Protein AF-A0A6G1YZN6-F1 (afdb_monomer)

Secondary structure (DSSP, 8-state):
------HHHHHHHHHHHHHHHHHHHHHHTHHHHHTGGGT----TTHHHHHHHHHHHHHHHHS---HHHHHHHHHHHHHHHHHHHHHHHHTTGGG-HHHHHHHHHHHHHHHHHHT-HHHHHHHHHHHT--

Foldseek 3Di:
DPPPPDPVVVVVVVVLLVLQLVLQLLLCVLCCLQQVLVVDNDDPCPSSVVSVVVSVVCCVVDPRDVLVSVLSNLLSVQLCVQQVCQCVVVVCSNPNVSSVVSSCCSNVVSNCVSDVVNVVVVVVVVVVD

pLDDT: mean 87.93, std 10.33, range [40.03, 96.44]

Sequence (129 aa):
MPSLDSPVQQVGDFVVVALLFFGLLPVF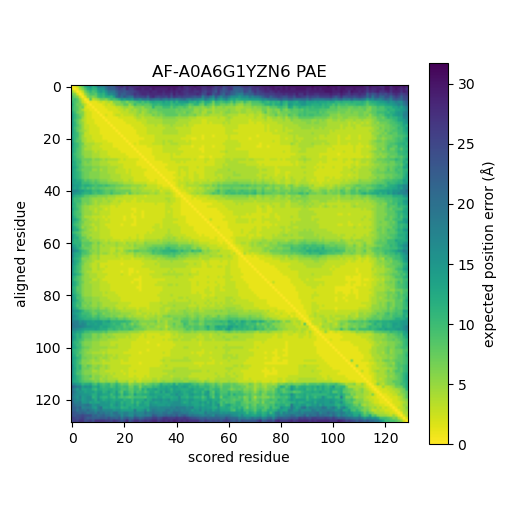APLDVLLPLFGYDAPWWLGYVLTGVAGVVLTWVRPLRLRLVVRVWLVGLVTTLVFVTLLVFFELEENVVGIVLAWVLGVGLGSALAYPPLWKAAESRLRVE

Radius of gyration: 17.84 Å; Cα contacts (8 Å, |Δi|>4): 113; chains: 1; bounding box: 56×32×52 Å

Organism: NCBI:txid2666142

Solvent-accessible surface area (backbone atoms only — not comparable to full-atom values): 7028 Å² total; per-residue (Å²): 129,87,74,80,70,53,72,68,54,55,51,50,53,49,50,53,52,50,48,40,40,63,17,39,37,46,69,44,52,62,49,75,65,51,38,50,79,73,76,37,84,74,60,93,57,51,49,57,52,52,24,50,51,52,49,54,52,47,50,73,78,37,80,88,41,72,70,55,37,55,30,40,33,45,19,15,53,37,16,44,53,42,30,53,49,46,39,68,77,63,68,25,85,84,35,66,68,53,46,52,47,30,47,52,48,9,46,48,52,12,47,53,75,50,32,64,70,55,54,54,52,52,52,60,57,67,74,75,112

Mean predicted aligned error: 6.28 Å

Structure (mmCIF, N/CA/C/O backbone):
data_AF-A0A6G1YZN6-F1
#
_entry.id   AF-A0A6G1YZN6-F1
#
loop_
_atom_site.group_PDB
_atom_site.id
_atom_site.type_symbol
_atom_site.label_atom_id
_atom_site.label_alt_id
_atom_site.label_comp_id
_atom_site.label_asym_id
_atom_site.label_entity_id
_atom_site.label_seq_id
_atom_site.pdbx_PDB_ins_code
_atom_site.Cartn_x
_atom_site.Cartn_y
_atom_site.Cartn_z
_atom_site.occupancy
_atom_site.B_iso_or_equiv
_atom_site.auth_seq_id
_atom_site.auth_comp_id
_atom_site.auth_asym_id
_atom_site.auth_atom_id
_atom_site.pdbx_PDB_model_num
ATOM 1 N N . MET A 1 1 ? -35.492 5.822 13.508 1.00 40.03 1 MET A N 1
ATOM 2 C CA . MET A 1 1 ? -34.980 7.129 13.047 1.00 40.03 1 MET A CA 1
ATOM 3 C C . MET A 1 1 ? -33.473 6.991 12.952 1.00 40.03 1 MET A C 1
ATOM 5 O O . MET A 1 1 ? -32.915 6.501 13.929 1.00 40.03 1 MET A O 1
ATOM 9 N N . PRO A 1 2 ? -32.826 7.298 11.815 1.00 47.31 2 PRO A N 1
ATOM 10 C CA . PRO A 1 2 ? -31.370 7.296 11.772 1.00 47.31 2 PRO A CA 1
ATOM 11 C C . PRO A 1 2 ? -30.909 8.369 12.758 1.00 47.31 2 PRO A C 1
ATOM 13 O O . PRO A 1 2 ? -31.337 9.519 12.646 1.00 47.31 2 PRO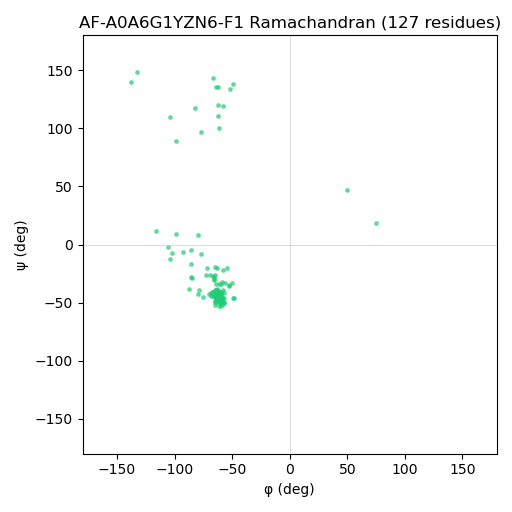 A O 1
ATOM 16 N N . SER A 1 3 ? -30.139 7.991 13.779 1.00 58.09 3 SER A N 1
ATOM 17 C CA . SER A 1 3 ? -29.461 8.975 14.613 1.00 58.09 3 SER A CA 1
ATOM 18 C C . SER A 1 3 ? -28.584 9.792 13.679 1.00 58.09 3 SER A C 1
ATOM 20 O O . SER A 1 3 ? -27.746 9.231 12.980 1.00 58.09 3 SER A O 1
ATOM 22 N N . LEU A 1 4 ? -28.822 11.098 13.601 1.00 57.69 4 LEU A N 1
ATOM 23 C CA . LEU A 1 4 ? -27.866 12.002 12.982 1.00 57.69 4 LEU A CA 1
ATOM 24 C C . LEU A 1 4 ? -26.600 11.886 13.827 1.00 57.69 4 LEU A C 1
ATOM 26 O O . LEU A 1 4 ? -26.564 12.402 14.945 1.00 57.69 4 LEU A O 1
ATOM 30 N N . ASP A 1 5 ? -25.624 11.117 13.347 1.00 64.25 5 ASP A N 1
ATOM 31 C CA . ASP A 1 5 ? -24.348 10.967 14.030 1.00 64.25 5 ASP A CA 1
ATOM 32 C C . ASP A 1 5 ? -23.797 12.364 14.309 1.00 64.25 5 ASP A C 1
ATOM 34 O O . ASP A 1 5 ? -23.843 13.245 13.442 1.00 64.25 5 ASP A O 1
ATOM 38 N N . SER A 1 6 ? -23.322 12.576 15.539 1.00 82.56 6 SER A N 1
ATOM 39 C CA . SER A 1 6 ? -22.761 13.858 15.963 1.00 82.56 6 SER A CA 1
ATOM 40 C C .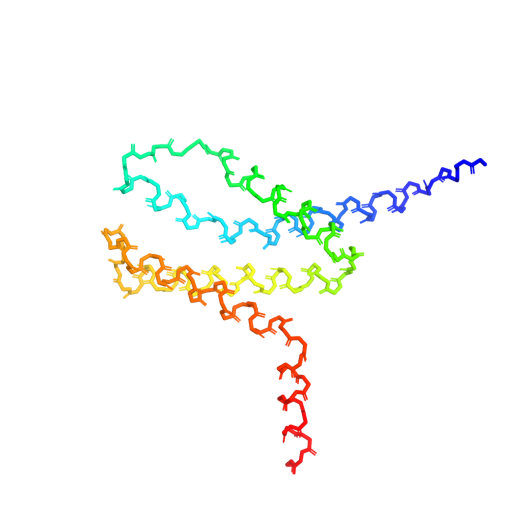 SER A 1 6 ? -21.738 14.338 14.922 1.00 82.56 6 SER A C 1
ATOM 42 O O . SER A 1 6 ? -20.932 13.525 14.464 1.00 82.56 6 SER A O 1
ATOM 44 N N . PRO A 1 7 ? -21.698 15.635 14.562 1.00 83.12 7 PRO A N 1
ATOM 45 C CA . PRO A 1 7 ? -20.710 16.168 13.620 1.00 83.12 7 PRO A CA 1
ATOM 46 C C . PRO A 1 7 ? -19.269 15.761 13.966 1.00 83.12 7 PRO A C 1
ATOM 48 O O . PRO A 1 7 ? -18.455 15.508 13.085 1.00 83.12 7 PRO A O 1
ATOM 51 N N . VAL A 1 8 ? -18.970 15.623 15.262 1.00 82.50 8 VAL A N 1
ATOM 52 C CA . VAL A 1 8 ? -17.670 15.165 15.773 1.00 82.50 8 VAL A CA 1
ATOM 53 C C . VAL A 1 8 ? -17.360 13.726 15.351 1.00 82.50 8 VAL A C 1
ATOM 55 O O . VAL A 1 8 ? -16.222 13.416 15.008 1.00 82.50 8 VAL A O 1
ATOM 58 N N . GLN A 1 9 ? -18.364 12.850 15.350 1.00 82.06 9 GLN A N 1
ATOM 59 C CA . GLN A 1 9 ? -18.218 11.455 14.944 1.00 82.06 9 GLN A CA 1
ATOM 60 C C . GLN A 1 9 ? -17.981 11.344 13.435 1.00 82.06 9 GLN A C 1
ATOM 62 O O . GLN A 1 9 ? -17.059 10.650 13.022 1.00 82.06 9 GLN A O 1
ATOM 67 N N . GLN A 1 10 ? -18.713 12.118 12.626 1.00 85.25 10 GLN A N 1
ATOM 68 C CA . GLN A 1 10 ? -18.512 12.163 11.171 1.00 85.25 10 GLN A CA 1
ATOM 69 C C . GLN A 1 10 ? -17.108 12.662 10.797 1.00 85.25 10 GLN A C 1
ATOM 71 O O . GLN A 1 10 ? -16.453 12.091 9.926 1.00 85.25 10 GLN A O 1
A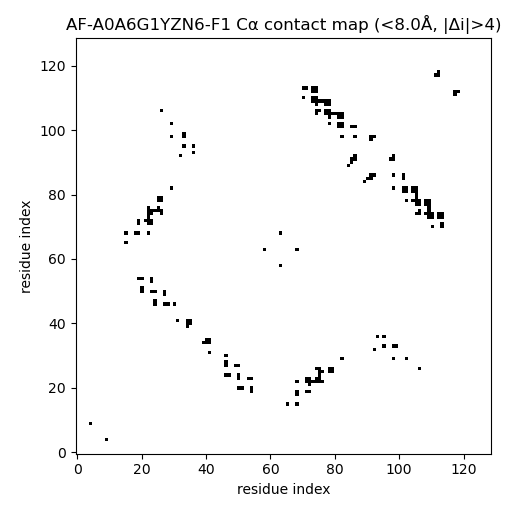TOM 76 N N . VAL A 1 11 ? -16.616 13.701 11.483 1.00 88.12 11 VAL A N 1
ATOM 77 C CA . VAL A 1 11 ? -15.242 14.197 11.301 1.00 88.12 11 VAL A CA 1
ATOM 78 C C . VAL A 1 11 ? -14.223 13.139 11.725 1.00 88.12 11 VAL A C 1
ATOM 80 O O . VAL A 1 11 ? -13.242 12.922 11.018 1.00 88.12 11 VAL A O 1
ATOM 83 N N . GLY A 1 12 ? -14.456 12.450 12.846 1.00 86.25 12 GLY A N 1
ATOM 84 C CA . GLY A 1 12 ? -13.603 11.353 13.302 1.00 86.25 12 GLY A CA 1
ATOM 85 C C . GLY A 1 12 ? -13.502 10.226 12.274 1.00 86.25 12 GLY A C 1
ATOM 86 O O . GLY A 1 12 ? -12.397 9.825 11.909 1.00 86.25 12 GLY A O 1
ATOM 87 N N . ASP A 1 13 ? -14.636 9.768 11.750 1.00 87.44 13 ASP A N 1
ATOM 88 C CA . ASP A 1 13 ? -14.688 8.706 10.744 1.00 87.44 13 ASP A CA 1
ATOM 89 C C . ASP A 1 13 ? -14.003 9.132 9.441 1.00 87.44 13 ASP A C 1
ATOM 91 O O . ASP 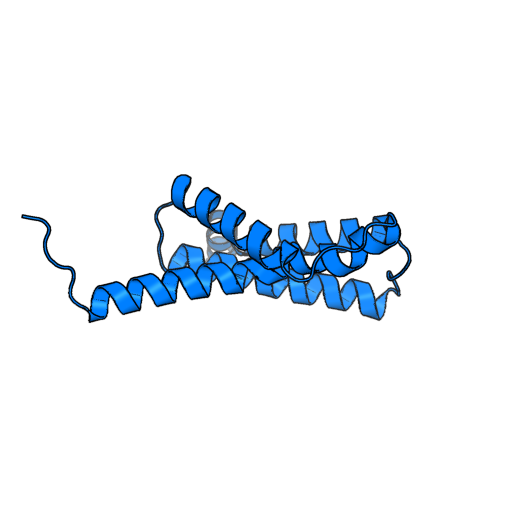A 1 13 ? -13.205 8.376 8.880 1.00 87.44 13 ASP A O 1
ATOM 95 N N . PHE A 1 14 ? -14.220 10.377 9.006 1.00 88.50 14 PHE A N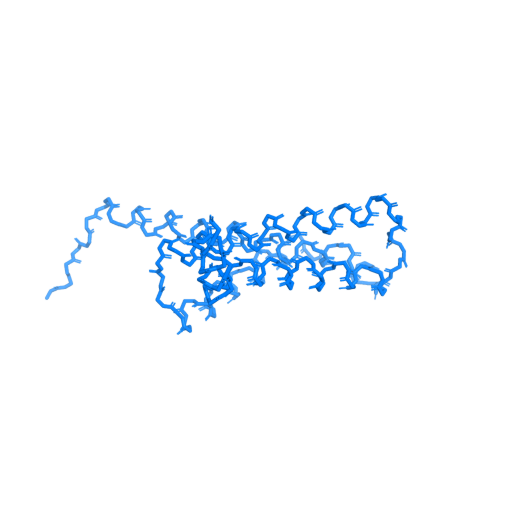 1
ATOM 96 C CA . PHE A 1 14 ? -13.524 10.946 7.855 1.00 88.50 14 PHE A CA 1
ATOM 97 C C . PHE A 1 14 ? -12.002 10.952 8.046 1.00 88.50 14 PHE A C 1
ATOM 99 O O . PHE A 1 14 ? -11.271 10.525 7.154 1.00 88.50 14 PHE A O 1
ATOM 106 N N . VAL A 1 15 ? -11.510 11.376 9.214 1.00 91.00 15 VAL A N 1
ATOM 107 C CA . VAL A 1 15 ? -10.072 11.379 9.522 1.00 91.00 15 VAL A CA 1
ATOM 108 C C . VAL A 1 15 ? -9.500 9.963 9.487 1.00 91.00 15 VAL A C 1
ATOM 110 O O . VAL A 1 15 ? -8.427 9.754 8.927 1.00 91.00 15 VAL A O 1
ATOM 113 N N . VAL A 1 16 ? -10.206 8.967 10.028 1.00 90.75 16 VAL A N 1
ATOM 114 C CA . VAL A 1 16 ? -9.754 7.565 10.000 1.00 90.75 16 VAL A CA 1
ATOM 115 C C . VAL A 1 16 ? -9.675 7.042 8.563 1.00 90.75 16 VAL A C 1
ATOM 117 O O . VAL A 1 16 ? -8.702 6.371 8.214 1.00 90.75 16 VAL A O 1
ATOM 120 N N . VAL A 1 17 ? -10.655 7.370 7.717 1.00 91.56 17 VAL A N 1
ATOM 121 C CA . VAL A 1 17 ? -10.646 7.010 6.291 1.00 91.56 17 VAL A CA 1
ATOM 122 C C . VAL A 1 17 ? -9.508 7.715 5.550 1.00 91.56 17 VAL A C 1
ATOM 124 O O . VAL A 1 17 ? -8.782 7.067 4.798 1.00 91.56 17 VAL A O 1
ATOM 127 N N . ALA A 1 18 ? -9.295 9.007 5.800 1.00 93.25 18 ALA A N 1
ATOM 128 C CA . ALA A 1 18 ? -8.192 9.760 5.216 1.00 93.25 18 ALA A CA 1
ATOM 129 C C . ALA A 1 18 ? -6.837 9.165 5.625 1.00 93.25 18 ALA A C 1
ATOM 131 O O . ALA A 1 18 ? -5.980 8.929 4.778 1.00 93.25 18 ALA A O 1
ATOM 132 N N . LEU A 1 19 ? -6.652 8.838 6.905 1.00 93.56 19 LEU A N 1
ATOM 133 C CA . LEU A 1 19 ? -5.436 8.185 7.385 1.00 93.56 19 LEU A CA 1
ATOM 134 C C . LEU A 1 19 ? -5.233 6.814 6.740 1.00 93.56 19 LEU A C 1
ATOM 136 O O . LEU A 1 19 ? -4.107 6.489 6.376 1.00 93.56 19 LEU A O 1
ATOM 140 N N . LEU A 1 20 ? -6.289 6.012 6.579 1.00 93.31 20 LEU A N 1
ATOM 141 C CA . LEU A 1 20 ? -6.199 4.736 5.867 1.00 93.31 20 LEU A CA 1
ATOM 142 C C . LEU A 1 20 ? -5.723 4.947 4.423 1.00 93.31 20 LEU A C 1
ATOM 144 O O . LEU A 1 20 ? -4.820 4.248 3.969 1.00 93.31 20 LEU A O 1
ATOM 148 N N . PHE A 1 21 ? -6.312 5.921 3.730 1.00 94.50 21 PHE A N 1
ATOM 149 C CA . PHE A 1 21 ? -5.972 6.271 2.357 1.00 94.50 21 PHE A CA 1
ATOM 150 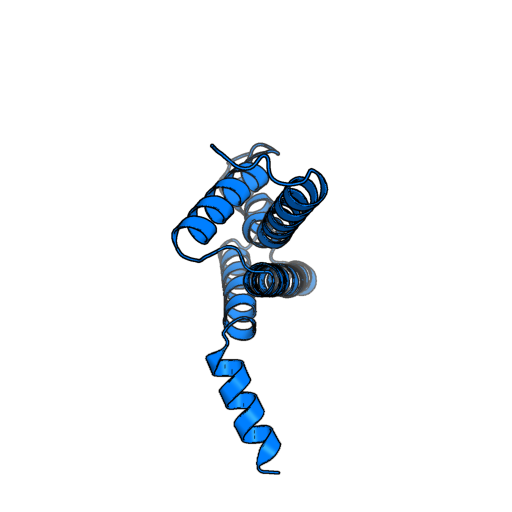C C . PHE A 1 21 ? -4.502 6.693 2.232 1.00 94.50 21 PHE A C 1
ATOM 152 O O . PHE A 1 21 ? -3.746 6.097 1.470 1.00 94.50 21 PHE A O 1
ATOM 159 N N . PHE A 1 22 ? -4.055 7.653 3.044 1.00 93.50 22 PHE A N 1
ATOM 160 C CA . PHE A 1 22 ? -2.667 8.116 3.012 1.00 93.50 22 PHE A CA 1
ATOM 161 C C . PHE A 1 22 ? -1.662 7.030 3.407 1.00 93.50 22 PHE A C 1
ATOM 163 O O . PHE A 1 22 ? -0.577 6.981 2.839 1.00 93.50 22 PHE A O 1
ATOM 170 N N . GLY A 1 23 ? -2.021 6.129 4.326 1.00 92.75 23 GLY A N 1
ATOM 171 C CA . GLY A 1 23 ? -1.161 5.004 4.697 1.00 92.75 23 GLY A CA 1
ATOM 172 C C . GLY A 1 23 ? -1.004 3.955 3.587 1.00 92.75 23 GLY A C 1
ATOM 173 O O . GLY A 1 23 ? 0.008 3.261 3.551 1.00 92.75 23 GLY A O 1
ATOM 174 N N . LEU A 1 24 ? -1.980 3.838 2.680 1.00 95.06 24 LEU A N 1
ATOM 175 C CA . LEU A 1 24 ? -1.950 2.907 1.547 1.00 95.06 24 LEU A CA 1
ATOM 176 C C . LEU A 1 24 ? -1.229 3.466 0.319 1.00 95.06 24 LEU A C 1
ATOM 178 O O . LEU A 1 24 ? -0.682 2.680 -0.446 1.00 95.06 24 LEU A O 1
ATOM 182 N N . LEU A 1 25 ? -1.200 4.787 0.125 1.00 95.25 25 LEU A N 1
ATOM 183 C CA . LEU A 1 25 ? -0.562 5.399 -1.049 1.00 95.25 25 LEU A CA 1
ATOM 184 C C . LEU A 1 25 ? 0.862 4.889 -1.330 1.00 95.25 25 LEU A C 1
ATOM 186 O O . LEU A 1 25 ? 1.136 4.517 -2.473 1.00 95.25 25 LEU A O 1
ATOM 190 N N . PRO A 1 26 ? 1.761 4.786 -0.330 1.00 94.12 26 PRO A N 1
ATOM 191 C CA . PRO A 1 26 ? 3.120 4.317 -0.576 1.00 94.12 26 PRO A CA 1
ATOM 192 C C . PRO A 1 26 ? 3.208 2.874 -1.075 1.00 94.12 26 PRO A C 1
ATOM 194 O O . PRO A 1 26 ? 4.202 2.500 -1.687 1.00 94.12 26 PRO A O 1
ATOM 197 N N . VAL A 1 27 ? 2.170 2.061 -0.852 1.00 95.50 27 VAL A N 1
ATOM 198 C CA . VAL A 1 27 ? 2.099 0.691 -1.378 1.00 95.50 27 VAL A CA 1
ATOM 199 C C . VAL A 1 27 ? 2.008 0.695 -2.902 1.00 95.50 27 VAL A C 1
ATOM 201 O O . VAL A 1 27 ? 2.476 -0.248 -3.529 1.00 95.50 27 VAL A O 1
ATOM 204 N N . PHE A 1 28 ? 1.444 1.745 -3.501 1.00 95.50 28 PHE A N 1
ATOM 205 C CA . PHE A 1 28 ? 1.262 1.859 -4.949 1.00 95.50 28 PHE A CA 1
ATOM 206 C C . PHE A 1 28 ? 2.264 2.800 -5.624 1.00 95.50 28 PHE A C 1
ATOM 208 O O . PHE A 1 28 ? 2.395 2.735 -6.840 1.00 95.50 28 PHE A O 1
ATOM 215 N N . ALA A 1 29 ? 3.009 3.609 -4.864 1.00 90.81 29 ALA A N 1
ATOM 216 C CA . ALA A 1 29 ? 4.034 4.516 -5.393 1.00 90.81 29 ALA A CA 1
ATOM 217 C C . ALA A 1 29 ? 5.081 3.844 -6.318 1.00 90.81 29 ALA A C 1
ATOM 219 O O . ALA A 1 29 ? 5.473 4.462 -7.304 1.00 90.81 29 ALA A O 1
ATOM 220 N N . PRO A 1 30 ? 5.504 2.579 -6.103 1.00 91.69 30 PRO A N 1
ATOM 221 C CA . PRO A 1 30 ? 6.407 1.892 -7.034 1.00 91.69 30 PRO A CA 1
ATOM 222 C C . PRO A 1 30 ? 5.888 1.764 -8.473 1.00 91.69 30 PRO A C 1
ATOM 224 O O . PRO A 1 30 ? 6.687 1.606 -9.395 1.00 91.69 30 PRO A O 1
ATOM 227 N N . LEU A 1 31 ? 4.571 1.848 -8.693 1.00 92.00 31 LEU A N 1
ATOM 228 C CA . LEU A 1 31 ? 3.985 1.807 -10.035 1.00 92.00 31 LEU A CA 1
ATOM 229 C C . LEU A 1 31 ? 4.372 3.018 -10.883 1.00 92.00 31 LEU A C 1
ATOM 231 O O . LEU A 1 31 ? 4.501 2.869 -12.096 1.00 92.00 31 LEU A O 1
ATOM 235 N N . ASP A 1 32 ? 4.614 4.172 -10.260 1.00 90.56 32 ASP A N 1
ATOM 236 C CA . ASP A 1 32 ? 5.022 5.390 -10.966 1.00 90.56 32 ASP A CA 1
ATOM 237 C C . ASP A 1 32 ? 6.416 5.235 -11.596 1.00 90.56 32 ASP A C 1
ATOM 239 O O . ASP A 1 32 ? 6.706 5.848 -12.618 1.00 90.56 32 ASP A O 1
ATOM 243 N N . VAL A 1 33 ? 7.262 4.373 -11.021 1.00 90.25 33 VAL A N 1
ATOM 244 C CA . VAL A 1 33 ? 8.583 4.020 -11.570 1.00 90.25 33 VAL A CA 1
ATOM 245 C C . VAL A 1 33 ? 8.474 2.862 -12.563 1.00 90.25 33 VAL A C 1
ATOM 247 O O . VAL A 1 33 ? 9.157 2.831 -13.581 1.00 90.25 33 VAL A O 1
ATOM 250 N N . LEU A 1 34 ? 7.607 1.892 -12.273 1.00 92.00 34 LEU A N 1
ATOM 251 C CA . LEU A 1 34 ? 7.540 0.635 -13.010 1.00 92.00 34 LEU A CA 1
ATOM 252 C C . LEU A 1 34 ? 6.789 0.750 -14.343 1.00 92.00 34 LEU A C 1
ATOM 254 O O . LEU A 1 34 ? 7.231 0.176 -15.333 1.00 92.00 34 LEU A O 1
ATOM 258 N N . LEU A 1 35 ? 5.659 1.462 -14.392 1.00 93.19 35 LEU A N 1
ATOM 259 C CA . LEU A 1 35 ? 4.819 1.553 -15.595 1.00 93.19 35 LEU A CA 1
ATOM 260 C C . LEU A 1 35 ? 5.525 2.217 -16.799 1.00 93.19 35 LEU A C 1
ATOM 262 O O . LEU A 1 35 ? 5.405 1.668 -17.902 1.00 93.19 35 LEU A O 1
ATOM 266 N N . PRO A 1 36 ? 6.327 3.288 -16.624 1.00 92.88 36 PRO A N 1
ATOM 267 C CA . PRO A 1 36 ? 7.092 3.880 -17.723 1.00 92.88 36 PRO A CA 1
ATOM 268 C C . PRO A 1 36 ? 8.065 2.905 -18.400 1.00 92.88 36 PRO A C 1
ATOM 270 O O . PRO A 1 36 ? 8.234 2.955 -19.617 1.00 92.88 36 PRO A O 1
ATOM 273 N N . LEU A 1 37 ? 8.639 1.951 -17.655 1.00 91.50 37 LEU A N 1
ATOM 274 C CA . LEU A 1 37 ? 9.540 0.927 -18.209 1.00 91.50 37 LEU A CA 1
ATOM 275 C C . LEU A 1 37 ? 8.835 -0.029 -19.186 1.00 91.50 37 LEU A C 1
ATOM 277 O O . LEU A 1 37 ? 9.485 -0.673 -20.007 1.00 91.50 37 LEU A O 1
ATOM 281 N N . PHE A 1 38 ? 7.503 -0.105 -19.130 1.00 91.81 38 PHE A N 1
ATOM 282 C CA . PHE A 1 38 ? 6.673 -0.862 -20.069 1.00 91.81 38 PHE A CA 1
ATOM 283 C C . PHE A 1 38 ? 6.060 0.015 -21.172 1.00 91.81 38 PHE A C 1
ATOM 285 O O . PHE A 1 38 ? 5.201 -0.459 -21.917 1.00 91.81 38 PHE A O 1
ATOM 292 N N . GLY A 1 39 ? 6.471 1.283 -21.279 1.00 91.94 39 GLY A N 1
ATOM 293 C CA . GLY A 1 39 ? 5.917 2.245 -22.234 1.00 91.94 39 GLY A CA 1
ATOM 294 C C . GLY A 1 39 ? 4.529 2.770 -21.854 1.00 91.94 39 GLY A C 1
ATOM 295 O O . GLY A 1 39 ? 3.816 3.275 -22.720 1.00 91.94 39 GLY A O 1
ATOM 296 N N . TYR A 1 40 ? 4.127 2.633 -20.587 1.00 91.62 40 TYR A N 1
ATOM 297 C CA . TYR A 1 40 ? 2.869 3.174 -20.080 1.00 91.62 40 TYR A CA 1
ATOM 298 C C . TYR A 1 40 ? 3.118 4.431 -19.250 1.00 91.62 40 TYR A C 1
ATOM 300 O O . TYR A 1 40 ? 3.582 4.353 -18.113 1.00 91.62 40 TYR A O 1
ATOM 308 N N . ASP A 1 41 ? 2.709 5.580 -19.783 1.00 87.88 41 ASP A N 1
ATOM 309 C CA . ASP A 1 41 ? 2.629 6.818 -19.011 1.00 87.88 41 ASP A CA 1
ATOM 310 C C . ASP A 1 41 ? 1.381 6.784 -18.127 1.00 87.88 41 ASP A C 1
ATOM 312 O O . ASP A 1 41 ? 0.253 7.043 -18.560 1.00 87.88 41 ASP A O 1
ATOM 316 N N . ALA A 1 42 ? 1.584 6.402 -16.869 1.00 84.44 42 ALA A N 1
ATOM 317 C CA . ALA A 1 42 ? 0.517 6.341 -15.888 1.00 84.44 42 ALA A CA 1
ATOM 318 C C . ALA A 1 42 ? -0.052 7.747 -15.621 1.00 84.44 42 ALA A C 1
ATOM 320 O O . ALA A 1 42 ? 0.707 8.699 -15.420 1.00 84.44 42 ALA A O 1
ATOM 321 N N . PRO A 1 43 ? -1.385 7.914 -15.568 1.00 91.75 43 PRO A N 1
ATOM 322 C CA . PRO A 1 43 ? -1.952 9.189 -15.172 1.00 91.75 43 PRO A CA 1
ATOM 323 C C . PRO A 1 43 ? -1.636 9.463 -13.697 1.00 91.75 43 PRO A C 1
ATOM 325 O O . PRO A 1 43 ? -1.730 8.564 -12.862 1.00 91.75 43 PRO A O 1
ATOM 328 N N . TRP A 1 44 ? -1.371 10.729 -13.361 1.00 89.00 44 TRP A N 1
ATOM 329 C CA . TRP A 1 44 ? -1.016 11.175 -12.002 1.00 89.00 44 TRP A CA 1
ATOM 330 C C . TRP A 1 44 ? -2.026 10.763 -10.915 1.00 89.00 44 TRP A C 1
ATOM 332 O O . TRP A 1 44 ? -1.703 10.750 -9.730 1.00 89.00 44 TRP A O 1
ATOM 342 N N . TRP A 1 45 ? -3.263 10.436 -11.302 1.00 92.00 45 TRP A N 1
ATOM 343 C CA . TRP A 1 45 ? -4.326 10.024 -10.390 1.00 92.00 45 TRP A CA 1
ATOM 344 C C . TRP A 1 45 ? -4.441 8.508 -10.171 1.00 92.00 45 TRP A C 1
ATOM 346 O O . TRP A 1 45 ? -5.231 8.081 -9.325 1.00 92.00 45 TRP A O 1
ATOM 356 N N . LEU A 1 46 ? -3.676 7.682 -10.896 1.00 92.88 46 LEU A N 1
ATOM 357 C CA . LEU A 1 46 ? -3.785 6.220 -10.837 1.00 92.88 46 LEU A CA 1
ATOM 358 C C . LEU A 1 46 ? -3.552 5.687 -9.419 1.00 92.88 46 LEU A C 1
ATOM 360 O O . LEU A 1 46 ? -4.359 4.902 -8.917 1.00 92.88 46 LEU A O 1
ATOM 364 N N . GLY A 1 47 ? -2.500 6.163 -8.745 1.00 92.44 47 GLY A N 1
ATOM 365 C CA . GLY A 1 47 ? -2.184 5.771 -7.371 1.00 92.44 47 GLY A CA 1
ATOM 366 C C . GLY A 1 47 ? -3.321 6.071 -6.389 1.00 92.44 47 GLY A C 1
ATOM 367 O O . GLY A 1 47 ? -3.647 5.230 -5.549 1.00 92.44 47 GLY A O 1
ATOM 368 N N . TYR A 1 48 ? -4.001 7.214 -6.535 1.00 94.25 48 TYR A N 1
ATOM 369 C CA . TYR A 1 48 ? -5.162 7.570 -5.709 1.00 94.25 48 TYR A CA 1
ATOM 370 C C . TYR A 1 48 ? -6.345 6.628 -5.946 1.00 94.25 48 TYR A C 1
ATOM 372 O O . TYR A 1 48 ? -6.995 6.206 -4.989 1.00 94.25 48 TYR A O 1
ATOM 380 N N . VAL A 1 49 ? -6.607 6.254 -7.202 1.00 96.00 49 VAL A N 1
ATOM 381 C CA . VAL A 1 49 ? -7.683 5.312 -7.541 1.00 96.00 49 VAL A CA 1
ATOM 382 C C . VAL A 1 49 ? -7.393 3.929 -6.967 1.00 96.00 49 VAL A C 1
ATOM 384 O O . VAL A 1 49 ? -8.248 3.368 -6.283 1.00 96.00 49 VAL A O 1
ATOM 387 N N . LEU A 1 50 ? -6.184 3.399 -7.171 1.00 95.69 50 LEU A N 1
ATOM 388 C CA . LEU A 1 50 ? -5.785 2.093 -6.633 1.00 95.69 50 LEU A CA 1
ATOM 389 C C . LEU A 1 50 ? -5.858 2.062 -5.105 1.00 95.69 50 LEU A C 1
ATOM 391 O O . LEU A 1 50 ? -6.385 1.115 -4.522 1.00 95.69 50 LEU A O 1
ATOM 395 N N . THR A 1 51 ? -5.412 3.140 -4.465 1.00 94.88 51 THR A N 1
ATOM 396 C CA . THR A 1 51 ? -5.517 3.335 -3.018 1.00 94.88 51 THR A CA 1
ATOM 397 C C . THR A 1 51 ? -6.969 3.321 -2.552 1.00 94.88 51 THR A C 1
ATOM 399 O O . THR A 1 51 ? -7.300 2.631 -1.587 1.00 94.88 51 THR A O 1
ATOM 402 N N . GLY A 1 52 ? -7.853 4.042 -3.246 1.00 94.56 52 GLY A N 1
ATOM 403 C CA . GLY A 1 52 ? -9.283 4.064 -2.948 1.00 94.56 52 GLY A CA 1
ATOM 404 C C . GLY A 1 52 ? -9.912 2.675 -3.055 1.00 94.56 52 GLY A C 1
ATOM 405 O O . GLY A 1 52 ? -10.592 2.236 -2.127 1.00 94.56 52 GLY A O 1
ATOM 406 N N . VAL A 1 53 ? -9.624 1.946 -4.139 1.00 96.38 53 VAL A N 1
ATOM 407 C CA . VAL A 1 53 ? -10.111 0.572 -4.338 1.00 96.38 53 VAL A CA 1
ATOM 408 C C . VAL A 1 53 ? -9.597 -0.354 -3.234 1.00 96.38 53 VAL A C 1
ATOM 410 O O . VAL A 1 53 ? -10.388 -1.064 -2.615 1.00 96.38 53 VAL A O 1
ATOM 413 N N . ALA A 1 54 ? -8.299 -0.321 -2.928 1.00 94.75 54 ALA A N 1
ATOM 414 C CA . ALA A 1 54 ? -7.712 -1.137 -1.868 1.00 94.75 54 ALA A CA 1
ATOM 415 C C . ALA A 1 54 ? -8.303 -0.812 -0.488 1.00 94.75 54 ALA A C 1
ATOM 417 O O . ALA A 1 54 ? -8.590 -1.721 0.292 1.00 94.75 54 ALA A O 1
ATOM 418 N N . GLY A 1 55 ? -8.544 0.470 -0.203 1.00 92.62 55 GLY A N 1
ATOM 419 C CA . GLY A 1 55 ? -9.215 0.921 1.013 1.00 92.62 55 GLY A CA 1
ATOM 420 C C . GLY A 1 55 ? -10.622 0.337 1.148 1.00 92.62 55 GLY A C 1
ATOM 421 O O . GLY A 1 55 ? -10.950 -0.209 2.200 1.00 92.62 55 GLY A O 1
ATOM 422 N N . VAL A 1 56 ? -11.424 0.374 0.077 1.00 93.19 56 VAL A N 1
ATOM 423 C CA . VAL A 1 56 ? -12.772 -0.227 0.045 1.00 93.19 56 VAL A CA 1
ATOM 424 C C . VAL A 1 56 ? -12.717 -1.743 0.243 1.00 93.19 56 VAL A C 1
ATOM 426 O O . VAL A 1 56 ? -13.474 -2.295 1.039 1.00 93.19 56 VAL A O 1
ATOM 429 N N . VAL A 1 57 ? -11.792 -2.434 -0.427 1.00 94.19 57 VAL A N 1
ATOM 430 C CA . VAL A 1 57 ? -11.618 -3.885 -0.258 1.00 94.19 57 VAL A CA 1
ATOM 431 C C . VAL A 1 57 ? -11.251 -4.225 1.190 1.00 94.19 57 VAL A C 1
ATOM 433 O O . VAL A 1 57 ? -11.802 -5.158 1.775 1.00 94.19 57 VAL A O 1
ATOM 436 N N . LEU A 1 58 ? -10.360 -3.450 1.812 1.00 90.50 58 LEU A N 1
ATOM 437 C CA . LEU A 1 58 ? -9.964 -3.664 3.203 1.00 90.50 58 LEU A CA 1
ATOM 438 C C . LEU A 1 58 ? -11.121 -3.459 4.181 1.00 90.50 58 LEU A C 1
ATOM 440 O O . LEU A 1 58 ? -11.241 -4.247 5.120 1.00 90.50 58 LEU A O 1
ATOM 444 N N . THR A 1 59 ? -11.971 -2.452 3.972 1.00 89.06 59 THR A N 1
ATOM 445 C CA . THR A 1 59 ? -13.138 -2.211 4.836 1.00 89.06 59 THR A CA 1
ATOM 446 C C . THR A 1 59 ? -14.249 -3.237 4.633 1.00 89.06 59 THR A C 1
ATOM 448 O O . THR A 1 59 ? -14.982 -3.532 5.576 1.00 89.06 59 THR A O 1
ATOM 451 N N . TRP A 1 60 ? -14.337 -3.849 3.449 1.00 90.62 60 TRP A N 1
ATOM 452 C CA . TRP A 1 60 ? -15.197 -5.010 3.208 1.00 90.62 60 TRP A CA 1
ATOM 453 C C . TRP A 1 60 ? -14.733 -6.261 3.956 1.00 90.62 60 TRP A C 1
ATOM 455 O O . TRP A 1 60 ? -15.553 -6.995 4.503 1.00 90.62 60 TRP A O 1
ATOM 465 N N . VAL A 1 61 ? -13.424 -6.513 4.007 1.00 89.44 61 VAL A N 1
ATOM 466 C CA . VAL A 1 61 ? -12.877 -7.727 4.636 1.00 89.44 61 VAL A CA 1
ATOM 467 C C . VAL A 1 61 ? -12.692 -7.560 6.148 1.00 89.44 61 VAL A C 1
ATOM 469 O O . VAL A 1 61 ? -12.729 -8.538 6.901 1.00 89.44 61 VAL A O 1
ATOM 472 N N . ARG A 1 62 ? -12.457 -6.335 6.630 1.00 86.00 62 ARG A N 1
ATOM 473 C CA . ARG A 1 62 ? -12.171 -6.045 8.039 1.00 86.00 62 ARG A CA 1
ATOM 474 C C . ARG A 1 62 ? -12.915 -4.799 8.514 1.00 86.00 62 ARG A C 1
ATOM 476 O O . ARG A 1 62 ? -12.907 -3.786 7.827 1.00 86.00 62 ARG A O 1
ATOM 483 N N . PRO A 1 63 ? -13.453 -4.812 9.748 1.00 86.38 63 PRO A N 1
ATOM 484 C CA . PRO A 1 63 ? -14.040 -3.611 10.319 1.00 86.38 63 PRO A CA 1
ATOM 485 C C . PRO A 1 63 ? -12.972 -2.522 10.454 1.00 86.38 63 PRO A C 1
ATOM 487 O O . PRO A 1 63 ? -11.865 -2.786 10.944 1.00 86.38 63 PRO A O 1
ATOM 490 N N . LEU A 1 64 ? -13.332 -1.300 10.065 1.00 83.81 64 LEU A N 1
ATOM 491 C CA . LEU A 1 64 ? -12.485 -0.126 10.221 1.00 83.81 64 LEU A CA 1
ATOM 492 C C . LEU A 1 64 ? -12.234 0.098 11.719 1.00 83.81 64 LEU A C 1
ATOM 494 O O . LEU A 1 64 ? -13.135 0.399 12.496 1.00 83.81 64 LEU A O 1
ATOM 498 N N . ARG A 1 65 ? -10.995 -0.131 12.152 1.00 87.25 65 ARG A N 1
ATOM 499 C CA . ARG A 1 65 ? -10.541 0.081 13.531 1.00 87.25 65 ARG A CA 1
ATOM 500 C C . ARG A 1 65 ? -9.234 0.849 13.480 1.00 87.25 65 ARG A C 1
ATOM 502 O O . ARG A 1 65 ? -8.420 0.589 12.599 1.00 87.25 65 ARG A O 1
ATOM 509 N N . LEU A 1 66 ? -8.964 1.682 14.484 1.00 85.81 66 LEU A N 1
ATOM 510 C CA . LEU A 1 66 ? -7.704 2.436 14.567 1.00 85.81 66 LEU A CA 1
ATOM 511 C C . LEU A 1 66 ? -6.467 1.525 14.432 1.00 85.81 66 LEU A C 1
ATOM 513 O O . LEU A 1 66 ? -5.490 1.867 13.779 1.00 85.81 66 LEU A O 1
ATOM 517 N N . ARG A 1 67 ? -6.545 0.301 14.976 1.00 88.12 67 ARG A N 1
ATOM 518 C CA . ARG A 1 67 ? -5.490 -0.719 14.846 1.00 88.12 67 ARG A CA 1
ATOM 519 C C . ARG A 1 67 ? -5.218 -1.138 13.398 1.00 88.12 67 ARG A C 1
ATOM 521 O O . ARG A 1 67 ? -4.083 -1.477 13.091 1.00 88.12 67 ARG A O 1
ATOM 528 N N . LEU A 1 68 ? -6.236 -1.174 12.537 1.00 88.06 68 LEU A N 1
ATOM 529 C CA . LEU A 1 68 ? -6.061 -1.462 11.111 1.00 88.06 68 LEU A CA 1
ATOM 530 C C . LEU A 1 68 ? -5.316 -0.312 10.433 1.00 88.06 68 LEU A C 1
ATOM 532 O O . LEU A 1 68 ? -4.362 -0.566 9.712 1.00 88.06 68 LEU A O 1
ATOM 536 N N . VAL A 1 69 ? -5.701 0.930 10.733 1.00 91.31 69 VAL A N 1
ATOM 537 C CA . VAL A 1 69 ? -5.037 2.127 10.201 1.00 91.31 69 VAL A CA 1
ATOM 538 C C . VAL A 1 69 ? -3.565 2.157 10.597 1.00 91.31 69 VAL A C 1
ATOM 540 O O . VAL A 1 69 ? -2.713 2.286 9.729 1.00 91.31 69 VAL A O 1
ATOM 543 N N . VAL A 1 70 ? -3.247 1.935 11.876 1.00 92.12 70 VAL A N 1
ATOM 544 C CA . VAL A 1 70 ? -1.853 1.868 12.353 1.00 92.12 70 VAL A CA 1
ATOM 545 C C . VAL A 1 70 ? -1.053 0.793 11.612 1.00 92.12 70 VAL A C 1
ATOM 547 O O . VAL A 1 70 ? 0.088 1.025 11.229 1.00 92.12 70 VAL A O 1
ATOM 550 N N . ARG A 1 71 ? -1.649 -0.382 11.374 1.00 93.00 71 ARG A N 1
ATOM 551 C CA . ARG A 1 71 ? -0.996 -1.456 10.612 1.00 93.00 71 ARG A CA 1
ATOM 552 C C . ARG A 1 71 ? -0.729 -1.052 9.175 1.00 93.00 71 ARG A C 1
ATOM 554 O O . ARG A 1 71 ? 0.375 -1.260 8.702 1.00 93.00 71 ARG A O 1
ATOM 561 N N . VAL A 1 72 ? -1.718 -0.478 8.502 1.00 94.38 72 VAL A N 1
ATOM 562 C CA . VAL A 1 72 ? -1.575 0.007 7.127 1.00 94.38 72 VAL A CA 1
ATOM 563 C C . VAL A 1 72 ? -0.479 1.066 7.038 1.00 94.38 72 VAL A C 1
ATOM 565 O O . VAL A 1 72 ? 0.368 0.979 6.160 1.00 94.38 72 VAL A O 1
ATOM 568 N N . TRP A 1 73 ? -0.427 1.994 7.993 1.00 95.31 73 TRP A N 1
ATOM 569 C CA . TRP A 1 73 ? 0.653 2.974 8.092 1.00 95.31 73 TRP A CA 1
ATOM 570 C C . TRP A 1 73 ? 2.024 2.331 8.269 1.00 95.31 73 TRP A C 1
ATOM 572 O O . TRP A 1 73 ? 2.978 2.754 7.624 1.00 95.31 73 TRP A O 1
ATOM 582 N N . LEU A 1 74 ? 2.129 1.294 9.102 1.00 94.38 74 LEU A N 1
ATOM 583 C CA . LEU A 1 74 ? 3.368 0.535 9.242 1.00 94.38 74 LEU A CA 1
ATOM 584 C C . LEU A 1 74 ? 3.770 -0.121 7.913 1.00 94.38 74 LEU A C 1
ATOM 586 O O . LEU A 1 74 ? 4.940 -0.053 7.546 1.00 94.38 74 LEU A O 1
ATOM 590 N N . VAL A 1 75 ? 2.818 -0.707 7.174 1.00 96.06 75 VAL A N 1
ATOM 591 C CA . VAL A 1 75 ? 3.090 -1.267 5.840 1.00 96.06 75 VAL A CA 1
ATOM 592 C C . VAL A 1 75 ? 3.588 -0.181 4.894 1.00 96.06 75 VAL A C 1
ATOM 594 O O . VAL A 1 75 ? 4.630 -0.371 4.272 1.00 96.06 75 VAL A O 1
ATOM 597 N N . GLY A 1 76 ? 2.889 0.952 4.810 1.00 95.69 76 GLY A N 1
ATOM 598 C CA . GLY A 1 76 ? 3.278 2.077 3.964 1.00 95.69 76 GLY A CA 1
ATOM 599 C C . GLY A 1 76 ? 4.680 2.584 4.296 1.00 95.69 76 GLY A C 1
ATOM 600 O O . GLY A 1 76 ? 5.522 2.658 3.411 1.00 95.69 76 GLY A O 1
ATOM 601 N N . LEU A 1 77 ? 4.969 2.834 5.577 1.00 96.44 77 LEU A N 1
ATOM 602 C CA . LEU A 1 77 ? 6.279 3.293 6.051 1.00 96.44 77 LEU A CA 1
ATOM 603 C C . LEU A 1 77 ? 7.401 2.317 5.676 1.00 96.44 77 LEU A C 1
ATOM 605 O O . LEU A 1 77 ? 8.412 2.725 5.109 1.00 96.44 77 LEU A O 1
ATOM 609 N N . VAL A 1 78 ? 7.231 1.030 5.993 1.00 95.94 78 VAL A N 1
ATOM 610 C CA . VAL A 1 78 ? 8.242 0.003 5.701 1.00 95.94 78 VAL A CA 1
ATOM 611 C C . VAL A 1 78 ? 8.423 -0.156 4.196 1.00 95.94 78 VAL A C 1
ATOM 613 O O . VAL A 1 78 ? 9.556 -0.269 3.738 1.00 95.94 78 VAL A O 1
ATOM 616 N N . THR A 1 79 ? 7.336 -0.098 3.423 1.00 96.38 79 THR A N 1
ATOM 617 C CA . THR A 1 79 ? 7.398 -0.151 1.959 1.00 96.38 79 THR A CA 1
ATOM 618 C C . THR A 1 79 ? 8.205 1.019 1.414 1.00 96.38 79 THR A C 1
ATOM 620 O O . THR A 1 79 ? 9.132 0.782 0.650 1.00 96.38 79 THR A O 1
ATOM 623 N N . THR A 1 80 ? 7.932 2.250 1.858 1.00 95.44 80 THR A N 1
ATOM 624 C CA . THR A 1 80 ? 8.707 3.433 1.461 1.00 95.44 80 THR A CA 1
ATOM 625 C C . THR A 1 80 ? 10.181 3.269 1.792 1.00 95.44 80 THR A C 1
ATOM 627 O O . THR A 1 80 ? 11.022 3.470 0.924 1.00 95.44 80 THR A O 1
ATOM 630 N N . LEU A 1 81 ? 10.505 2.892 3.032 1.00 96.12 81 LEU A N 1
ATOM 631 C CA . LEU A 1 81 ? 11.893 2.766 3.475 1.00 96.12 81 LEU A CA 1
ATOM 632 C C . LEU A 1 81 ? 12.639 1.716 2.654 1.00 96.12 81 LEU A C 1
ATOM 634 O O . LEU A 1 81 ? 13.676 2.019 2.078 1.00 96.12 81 LEU A O 1
ATOM 638 N N . VAL A 1 82 ? 12.093 0.504 2.554 1.00 94.31 82 VAL A N 1
ATOM 639 C CA . VAL A 1 82 ? 12.731 -0.592 1.815 1.00 94.31 82 VAL A CA 1
ATOM 640 C C . VAL A 1 82 ? 12.857 -0.243 0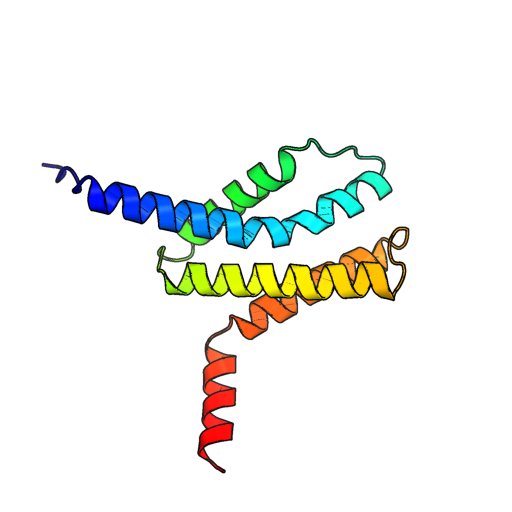.339 1.00 94.31 82 VAL A C 1
ATOM 642 O O . VAL A 1 82 ? 13.932 -0.404 -0.230 1.00 94.31 82 VAL A O 1
ATOM 645 N N . PHE A 1 83 ? 11.786 0.258 -0.277 1.00 93.69 83 PHE A N 1
ATOM 646 C CA . PHE A 1 83 ? 11.780 0.559 -1.700 1.00 93.69 83 PHE A CA 1
ATOM 647 C C . PHE A 1 83 ? 12.755 1.684 -2.045 1.00 93.69 83 PHE A C 1
ATOM 649 O O . PHE A 1 83 ? 13.594 1.496 -2.917 1.00 93.69 83 PHE A O 1
ATOM 656 N N . VAL A 1 84 ? 12.713 2.812 -1.328 1.00 92.62 84 VAL A N 1
ATOM 657 C CA . VAL A 1 84 ? 13.625 3.942 -1.566 1.00 92.62 84 VAL A CA 1
ATOM 658 C C . VAL A 1 84 ? 15.069 3.543 -1.284 1.00 92.62 84 VAL A C 1
ATOM 660 O O . VAL A 1 84 ? 15.946 3.859 -2.081 1.00 92.62 84 VAL A O 1
ATOM 663 N N . THR A 1 85 ? 15.342 2.818 -0.194 1.00 92.75 85 THR A N 1
ATOM 664 C CA . THR A 1 85 ? 16.702 2.347 0.094 1.00 92.75 85 THR A CA 1
ATOM 665 C C . THR A 1 85 ? 17.210 1.428 -1.012 1.00 92.75 85 THR A C 1
ATOM 667 O O . THR A 1 85 ? 18.315 1.626 -1.502 1.00 92.75 85 THR A O 1
ATOM 670 N N . LEU A 1 86 ? 16.425 0.445 -1.446 1.00 91.44 86 LEU A N 1
ATOM 671 C CA . LEU A 1 86 ? 16.877 -0.460 -2.498 1.00 91.44 86 LEU A CA 1
ATOM 672 C C . LEU A 1 86 ? 17.032 0.260 -3.839 1.00 91.44 86 LEU A C 1
ATOM 674 O O . LEU A 1 86 ? 18.024 0.049 -4.523 1.00 91.44 86 LEU A O 1
ATOM 678 N N . LEU A 1 87 ? 16.103 1.146 -4.191 1.00 89.69 87 LEU A N 1
ATOM 679 C CA . LEU A 1 87 ? 16.148 1.878 -5.451 1.00 89.69 87 LEU A CA 1
ATOM 680 C C . LEU A 1 87 ? 17.363 2.809 -5.527 1.00 89.69 87 LEU A C 1
ATOM 682 O O . LEU A 1 87 ? 18.081 2.775 -6.520 1.00 89.69 87 LEU A O 1
ATOM 686 N N . VAL A 1 88 ? 17.630 3.573 -4.462 1.00 89.19 88 VAL A N 1
ATOM 687 C CA . VAL A 1 88 ? 18.725 4.556 -4.418 1.00 89.19 88 VAL A CA 1
ATOM 688 C C . VAL A 1 88 ? 20.091 3.893 -4.2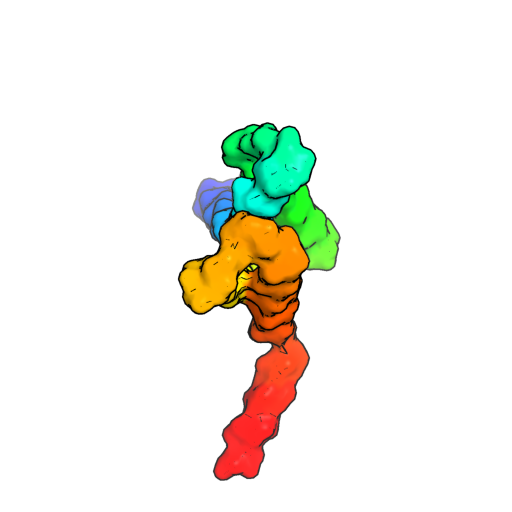48 1.00 89.19 88 VAL A C 1
ATOM 690 O O . VAL A 1 88 ? 21.037 4.269 -4.928 1.00 89.19 88 VAL A O 1
ATOM 693 N N . PHE A 1 89 ? 20.230 2.922 -3.340 1.00 91.50 89 PHE A N 1
ATOM 694 C CA . PHE A 1 89 ? 21.544 2.343 -3.030 1.00 91.50 89 PHE A CA 1
ATOM 695 C C . PHE A 1 89 ? 21.960 1.206 -3.972 1.00 91.50 89 PHE A C 1
ATOM 697 O O . PHE A 1 89 ? 23.138 0.855 -3.986 1.00 91.50 89 PHE A O 1
ATOM 704 N N . PHE A 1 90 ? 21.028 0.622 -4.733 1.00 89.06 90 PHE A N 1
ATOM 705 C CA . PHE A 1 90 ? 21.322 -0.439 -5.706 1.00 89.06 90 PHE A CA 1
ATOM 706 C C . PHE A 1 90 ? 21.033 -0.029 -7.157 1.00 89.06 90 PHE A C 1
ATOM 708 O O . PHE A 1 90 ? 21.025 -0.901 -8.023 1.00 89.06 90 PHE A O 1
ATOM 715 N N . GLU A 1 91 ? 20.797 1.264 -7.418 1.00 86.50 91 GLU A N 1
ATOM 716 C CA . GLU A 1 91 ? 20.634 1.836 -8.767 1.00 86.50 91 GLU A CA 1
ATOM 717 C C . GLU A 1 91 ? 19.624 1.049 -9.628 1.00 86.50 91 GLU A C 1
ATOM 719 O O . GLU A 1 91 ? 19.873 0.687 -10.777 1.00 86.50 91 GLU A O 1
ATOM 724 N N . LEU A 1 92 ? 18.460 0.726 -9.052 1.00 87.06 92 LEU A N 1
ATOM 725 C CA . LEU A 1 92 ? 17.487 -0.187 -9.674 1.00 87.06 92 LEU A CA 1
ATOM 726 C C . LEU A 1 92 ? 16.615 0.465 -10.760 1.00 87.06 92 LEU A C 1
ATOM 728 O O . LEU A 1 92 ? 15.672 -0.169 -11.223 1.00 87.06 92 LEU A O 1
ATOM 732 N N . GLU A 1 93 ? 16.904 1.702 -11.160 1.00 82.81 93 GLU A N 1
ATOM 733 C CA . GLU A 1 93 ? 16.034 2.560 -11.980 1.00 82.81 93 GLU A CA 1
ATOM 734 C C . GLU A 1 93 ? 15.632 1.925 -13.323 1.00 82.81 93 GLU A C 1
ATOM 736 O O . GLU A 1 93 ? 14.496 2.084 -13.762 1.00 82.81 93 GLU A O 1
ATOM 741 N N . GLU A 1 94 ? 16.516 1.127 -13.928 1.00 86.06 94 GLU A N 1
ATOM 742 C CA . GLU A 1 94 ? 16.256 0.415 -15.192 1.00 86.06 94 GLU A CA 1
ATOM 743 C C . GLU A 1 94 ? 16.009 -1.095 -15.001 1.00 86.06 94 GLU A C 1
ATOM 745 O O . GLU A 1 94 ? 15.725 -1.832 -15.949 1.00 86.06 94 GLU A O 1
ATOM 750 N N . ASN A 1 95 ? 16.096 -1.593 -13.765 1.00 91.12 95 ASN A N 1
ATOM 751 C CA . ASN A 1 95 ? 15.978 -3.012 -13.458 1.00 91.12 95 ASN A CA 1
ATOM 752 C C . ASN A 1 95 ? 14.567 -3.356 -12.971 1.00 91.12 95 ASN A C 1
ATOM 754 O O . ASN A 1 95 ? 14.298 -3.414 -11.769 1.00 91.12 95 ASN A O 1
ATOM 758 N N . VAL A 1 96 ? 13.680 -3.679 -13.916 1.00 92.31 96 VAL A N 1
ATOM 759 C CA . VAL A 1 96 ? 12.287 -4.086 -13.651 1.00 92.31 96 VAL A CA 1
ATOM 760 C C . VAL A 1 96 ? 12.190 -5.169 -12.571 1.00 92.31 96 VAL A C 1
ATOM 762 O O . VAL A 1 96 ? 11.376 -5.061 -11.654 1.00 92.31 96 VAL A O 1
ATOM 765 N N . VAL A 1 97 ? 13.022 -6.214 -12.647 1.00 93.62 97 VAL A N 1
ATOM 766 C CA . VAL A 1 97 ? 12.997 -7.321 -11.675 1.00 93.62 97 VAL A CA 1
ATOM 767 C C . VAL A 1 97 ? 13.415 -6.816 -10.295 1.00 93.62 97 VAL A C 1
ATOM 769 O O . VAL A 1 97 ? 12.761 -7.134 -9.305 1.00 93.62 97 VAL A O 1
ATOM 772 N N . GLY A 1 98 ? 14.458 -5.989 -10.226 1.00 92.94 98 GLY A N 1
ATOM 773 C CA . GLY A 1 98 ? 14.909 -5.354 -8.990 1.00 92.94 98 GLY A CA 1
ATOM 774 C C . GLY A 1 98 ? 13.829 -4.487 -8.342 1.00 92.94 98 GLY A C 1
ATOM 775 O O . GLY A 1 98 ? 13.578 -4.629 -7.148 1.00 92.94 98 GLY A O 1
ATOM 776 N N . ILE A 1 99 ? 13.136 -3.662 -9.131 1.00 93.44 99 ILE A N 1
ATOM 777 C CA . ILE A 1 99 ? 12.024 -2.815 -8.676 1.00 93.44 99 ILE A CA 1
ATOM 778 C C . ILE A 1 99 ? 10.886 -3.672 -8.115 1.00 93.44 99 ILE A C 1
ATOM 780 O O . ILE A 1 99 ? 10.420 -3.427 -7.002 1.00 93.44 99 ILE A O 1
ATOM 784 N N . VAL A 1 100 ? 10.458 -4.707 -8.847 1.00 95.06 100 VAL A N 1
ATOM 785 C CA . VAL A 1 100 ? 9.398 -5.620 -8.387 1.00 95.06 100 VAL A CA 1
ATOM 786 C C . VAL A 1 100 ? 9.812 -6.331 -7.102 1.00 95.06 100 VAL A C 1
ATOM 788 O O . VAL A 1 100 ? 9.017 -6.415 -6.169 1.00 95.06 100 VAL A O 1
ATOM 791 N N . LEU A 1 101 ? 11.051 -6.820 -7.017 1.00 94.94 101 LEU A N 1
ATOM 792 C CA . LEU A 1 101 ? 11.557 -7.479 -5.815 1.00 94.94 101 LEU A CA 1
ATOM 793 C C . LEU A 1 101 ? 11.605 -6.517 -4.629 1.00 94.94 101 LEU A C 1
ATOM 795 O O . LEU A 1 101 ? 11.117 -6.868 -3.560 1.00 94.94 101 LEU A O 1
ATOM 799 N N . ALA A 1 102 ? 12.125 -5.303 -4.808 1.00 94.62 102 ALA A N 1
ATOM 800 C CA . ALA A 1 102 ? 12.154 -4.279 -3.769 1.00 94.62 102 ALA A CA 1
ATOM 801 C C . ALA A 1 102 ? 10.741 -3.925 -3.287 1.00 94.62 102 ALA A C 1
ATOM 803 O O . ALA A 1 102 ? 10.501 -3.800 -2.084 1.00 94.62 102 ALA A O 1
ATOM 804 N N . TRP A 1 103 ? 9.791 -3.828 -4.217 1.00 96.25 103 TRP A N 1
ATOM 805 C CA . TRP A 1 103 ? 8.393 -3.561 -3.910 1.00 96.25 103 TRP A CA 1
ATOM 806 C C . TRP A 1 103 ? 7.754 -4.700 -3.109 1.00 96.25 103 TRP A C 1
ATOM 808 O O . TRP A 1 103 ? 7.212 -4.468 -2.025 1.00 96.25 103 TRP A O 1
ATOM 818 N N . VAL A 1 104 ? 7.872 -5.940 -3.592 1.00 96.44 104 VAL A N 1
ATOM 819 C CA . VAL A 1 104 ? 7.356 -7.138 -2.912 1.00 96.44 104 VAL A CA 1
ATOM 820 C C . VAL A 1 104 ? 7.995 -7.303 -1.534 1.00 96.44 104 VAL A C 1
ATOM 822 O O . VAL A 1 104 ? 7.295 -7.622 -0.574 1.00 96.44 104 VAL A O 1
ATOM 825 N N . LEU A 1 105 ? 9.299 -7.046 -1.406 1.00 95.94 105 LEU A N 1
ATOM 826 C CA . LEU A 1 105 ? 10.006 -7.079 -0.128 1.00 95.94 105 LEU A CA 1
ATOM 827 C C . LEU A 1 105 ? 9.485 -6.009 0.831 1.00 95.94 105 LEU A C 1
ATOM 829 O O . LEU A 1 105 ? 9.199 -6.332 1.981 1.00 95.94 105 LEU A O 1
ATOM 833 N N . GLY A 1 106 ? 9.310 -4.767 0.378 1.00 94.81 106 GLY A N 1
ATOM 834 C CA . GLY A 1 106 ? 8.789 -3.679 1.205 1.00 94.81 106 GLY A CA 1
ATOM 835 C C . GLY A 1 106 ? 7.383 -3.965 1.733 1.00 94.81 106 GLY A C 1
ATOM 836 O O . GLY A 1 106 ? 7.150 -3.925 2.945 1.00 94.81 106 GLY A O 1
ATOM 837 N N . VAL A 1 107 ? 6.468 -4.354 0.841 1.00 95.44 107 VAL A N 1
ATOM 838 C CA . VAL A 1 107 ? 5.085 -4.698 1.206 1.00 95.44 107 VAL A CA 1
ATOM 839 C C . VAL A 1 107 ? 5.043 -5.952 2.076 1.00 95.44 107 VAL A C 1
ATOM 841 O O . VAL A 1 107 ? 4.310 -5.992 3.067 1.00 95.44 107 VAL A O 1
ATOM 844 N N . GLY A 1 108 ? 5.836 -6.971 1.743 1.00 94.69 108 GLY A N 1
ATOM 845 C CA . GLY A 1 108 ? 5.914 -8.231 2.477 1.00 94.69 108 GLY A CA 1
ATOM 846 C C . GLY A 1 108 ? 6.441 -8.047 3.899 1.00 94.69 108 GLY A C 1
ATOM 847 O O . GLY A 1 108 ? 5.798 -8.493 4.851 1.00 94.69 108 GLY A O 1
ATOM 848 N N . LEU A 1 109 ? 7.560 -7.335 4.063 1.00 94.44 109 LEU A N 1
ATOM 849 C CA . LEU A 1 109 ? 8.136 -7.003 5.369 1.00 94.44 109 LEU A CA 1
ATOM 850 C C . LEU A 1 109 ? 7.179 -6.140 6.188 1.00 94.44 109 LEU A C 1
ATOM 852 O O . LEU A 1 109 ? 6.914 -6.456 7.347 1.00 94.44 109 LEU A O 1
ATOM 856 N N . GLY A 1 110 ? 6.606 -5.099 5.583 1.00 93.50 110 GLY A N 1
ATOM 857 C CA . GLY A 1 110 ? 5.618 -4.252 6.242 1.00 93.50 110 GLY A CA 1
ATOM 858 C C . GLY A 1 110 ? 4.417 -5.058 6.736 1.00 93.50 110 GLY A C 1
ATOM 859 O O . GLY A 1 110 ? 4.004 -4.930 7.889 1.00 93.50 110 GLY A O 1
ATOM 860 N N . SER A 1 111 ? 3.892 -5.948 5.892 1.00 92.50 111 SER A N 1
ATOM 861 C CA . SER A 1 111 ? 2.754 -6.814 6.221 1.00 92.50 111 SER A CA 1
ATOM 862 C C . SER A 1 111 ? 3.086 -7.812 7.329 1.00 92.50 111 SER A C 1
ATOM 864 O O . SER A 1 111 ? 2.275 -8.014 8.235 1.00 92.50 111 SER A O 1
ATOM 866 N N . ALA A 1 112 ? 4.281 -8.408 7.298 1.00 90.88 112 ALA A N 1
ATOM 867 C CA . ALA A 1 112 ? 4.759 -9.311 8.339 1.00 90.88 112 ALA A CA 1
ATOM 868 C C . ALA A 1 112 ? 4.915 -8.585 9.685 1.00 90.88 112 ALA A C 1
ATOM 870 O O . ALA A 1 112 ? 4.429 -9.069 10.706 1.00 90.88 112 ALA A O 1
ATOM 871 N N . LEU A 1 113 ? 5.503 -7.386 9.697 1.00 88.38 113 LEU A N 1
ATOM 872 C CA . LEU A 1 113 ? 5.640 -6.568 10.908 1.00 88.38 113 LEU A CA 1
ATOM 873 C C . LEU A 1 113 ? 4.287 -6.090 11.449 1.00 88.38 113 LEU A C 1
ATOM 875 O O . LEU A 1 113 ? 4.107 -5.962 12.660 1.00 88.38 113 LEU A O 1
ATOM 879 N N . ALA A 1 114 ? 3.310 -5.878 10.568 1.00 88.50 114 ALA A N 1
ATOM 880 C CA . ALA A 1 114 ? 1.934 -5.570 10.935 1.00 88.50 114 ALA A CA 1
ATOM 881 C C . ALA A 1 114 ? 1.127 -6.803 11.404 1.00 88.50 114 ALA A C 1
ATOM 883 O O . ALA A 1 114 ? -0.004 -6.649 11.893 1.00 88.50 114 ALA A O 1
ATOM 884 N N . TYR A 1 115 ? 1.670 -8.023 11.275 1.00 84.69 115 TYR A N 1
ATOM 885 C CA . TYR A 1 115 ? 0.969 -9.268 11.577 1.00 84.69 115 TYR A CA 1
ATOM 886 C C . TYR A 1 115 ? 0.996 -9.593 13.087 1.00 84.69 115 TYR A C 1
ATOM 888 O O . TYR A 1 115 ? 2.056 -9.843 13.665 1.00 84.69 115 TYR A O 1
ATOM 896 N N . PRO A 1 116 ? -0.166 -9.649 13.768 1.00 76.31 116 PRO A N 1
ATOM 897 C CA . PRO A 1 116 ? -0.215 -9.762 15.231 1.00 76.31 116 PRO A CA 1
ATOM 898 C C . PRO A 1 116 ? 0.390 -11.038 15.828 1.00 76.31 116 PRO A C 1
ATOM 900 O O . PRO A 1 116 ? 0.984 -10.948 16.901 1.00 76.31 116 PRO A O 1
ATOM 903 N N . PRO A 1 117 ? 0.240 -12.227 15.210 1.00 77.94 117 PRO A N 1
ATOM 904 C CA . PRO A 1 117 ? 0.867 -13.440 15.725 1.00 77.94 117 PRO A CA 1
ATOM 905 C C . PRO A 1 117 ? 2.391 -13.354 15.806 1.00 77.94 117 PRO A C 1
ATOM 907 O O . PRO A 1 117 ? 2.958 -13.884 16.755 1.00 77.94 117 PRO A O 1
ATOM 910 N N . LEU A 1 118 ? 3.046 -12.650 14.875 1.00 74.56 118 LEU A N 1
ATOM 911 C CA . LEU A 1 118 ? 4.502 -12.481 14.901 1.00 74.56 118 LEU A CA 1
ATOM 912 C C . LEU A 1 118 ? 4.943 -11.616 16.084 1.00 74.56 118 LEU A C 1
ATOM 914 O O . LEU A 1 118 ? 5.869 -11.993 16.794 1.00 74.56 118 LEU A O 1
ATOM 918 N N . TRP A 1 119 ? 4.221 -10.530 16.367 1.00 71.31 119 TRP A N 1
ATOM 919 C CA . TRP A 1 119 ? 4.457 -9.708 17.558 1.00 71.31 119 TRP A CA 1
ATOM 920 C C . TRP A 1 119 ? 4.274 -10.486 18.856 1.00 71.31 119 TRP A C 1
ATOM 922 O O . TRP A 1 119 ? 5.128 -10.427 19.732 1.00 71.31 119 TRP A O 1
ATOM 932 N N . LYS A 1 120 ? 3.191 -11.261 18.967 1.00 77.19 120 LYS A N 1
ATOM 933 C CA . LYS A 1 120 ? 2.940 -12.090 20.153 1.00 77.19 120 LYS A CA 1
ATOM 934 C C . LYS A 1 120 ? 4.011 -13.163 20.340 1.00 77.19 120 LYS A C 1
ATOM 936 O O . LYS A 1 120 ? 4.415 -13.430 21.466 1.00 77.19 120 LYS A O 1
ATOM 941 N N . ALA A 1 121 ? 4.479 -13.766 19.247 1.00 76.12 121 ALA A N 1
ATOM 942 C CA . ALA A 1 121 ? 5.566 -14.735 19.289 1.00 76.12 121 ALA A CA 1
ATOM 943 C C . ALA A 1 121 ? 6.894 -14.078 19.702 1.00 76.12 121 ALA A C 1
ATOM 945 O O . ALA A 1 121 ? 7.587 -14.615 20.562 1.00 76.12 121 ALA A O 1
ATOM 946 N N . ALA A 1 122 ? 7.230 -12.905 19.160 1.00 73.06 122 ALA A N 1
ATOM 947 C CA . ALA A 1 122 ? 8.421 -12.155 19.556 1.00 73.06 122 ALA A CA 1
ATOM 948 C C . ALA A 1 122 ? 8.364 -11.723 21.033 1.00 73.06 122 ALA A C 1
ATOM 950 O O . ALA A 1 122 ? 9.312 -11.948 21.779 1.00 73.06 122 ALA A O 1
ATOM 951 N N . GLU A 1 123 ? 7.223 -11.198 21.482 1.00 73.56 123 GLU A N 1
ATOM 952 C CA . GLU A 1 123 ? 6.992 -10.809 22.876 1.00 73.56 123 GLU A CA 1
ATOM 953 C C . GLU A 1 123 ? 7.123 -12.003 23.833 1.00 73.56 123 GLU A C 1
ATOM 955 O O . GLU A 1 123 ? 7.735 -11.885 24.890 1.00 73.56 123 GLU A O 1
ATOM 960 N N . SER A 1 124 ? 6.603 -13.175 23.451 1.00 79.25 124 SER A N 1
ATOM 961 C CA . SER A 1 124 ? 6.745 -14.395 24.256 1.00 79.25 124 SER A CA 1
ATOM 962 C C . SER A 1 124 ? 8.190 -14.876 24.396 1.00 79.25 124 SER A C 1
ATOM 964 O O . SER A 1 124 ? 8.499 -15.515 25.390 1.00 79.25 124 SER A O 1
ATOM 966 N N . ARG A 1 125 ? 9.076 -14.558 23.444 1.00 73.62 125 ARG A N 1
ATOM 967 C CA . ARG A 1 125 ? 10.509 -14.885 23.532 1.00 73.62 125 ARG A CA 1
ATOM 968 C C . ARG A 1 125 ? 11.252 -13.911 24.445 1.00 73.62 125 ARG A C 1
ATOM 970 O O . ARG A 1 125 ? 12.071 -14.347 25.237 1.00 73.62 125 ARG A O 1
ATOM 977 N N . LEU A 1 126 ? 10.909 -12.624 24.382 1.00 69.56 126 LEU A N 1
ATOM 978 C CA . LEU A 1 126 ? 11.530 -11.565 25.188 1.00 69.56 126 LEU A CA 1
ATOM 979 C C . LEU A 1 126 ? 11.150 -11.605 26.677 1.00 69.56 126 LEU A C 1
ATOM 981 O O . LEU A 1 126 ? 11.843 -11.013 27.489 1.00 69.56 126 LEU A O 1
ATOM 985 N N . ARG A 1 127 ? 10.042 -12.259 27.048 1.00 73.19 127 ARG A N 1
ATOM 986 C CA . ARG A 1 127 ? 9.609 -12.412 28.454 1.00 73.19 127 ARG A CA 1
ATOM 987 C C . ARG A 1 127 ? 10.237 -13.614 29.177 1.00 73.19 127 ARG A C 1
ATOM 989 O O . ARG A 1 127 ? 9.918 -13.832 30.342 1.00 73.19 127 ARG A O 1
ATOM 996 N N . VAL A 1 128 ? 11.011 -14.439 28.471 1.00 60.59 128 VAL A N 1
ATOM 997 C CA . VAL A 1 128 ? 11.611 -15.681 28.997 1.00 60.59 128 VAL A CA 1
ATOM 998 C C . VAL A 1 128 ? 13.103 -15.493 29.325 1.00 60.59 128 VAL A C 1
ATOM 1000 O O . VAL A 1 128 ? 13.701 -16.371 29.942 1.00 60.59 128 VAL A O 1
ATOM 1003 N N . GLU A 1 129 ? 13.675 -14.339 28.974 1.00 48.59 129 GLU A N 1
ATOM 1004 C CA . GLU A 1 129 ? 14.988 -13.853 29.431 1.00 48.59 129 GLU A CA 1
ATOM 1005 C C . GLU A 1 129 ? 14.824 -12.899 30.623 1.00 48.59 129 GLU A C 1
ATOM 1007 O O . GLU A 1 129 ? 15.687 -12.951 31.529 1.00 48.59 129 GLU A O 1
#